Protein AF-A0A3M2SSU4-F1 (afdb_monomer_lite)

Sequence (180 aa):
CVATPDAESENSTEQGARAIWDAIQDVGRISQRVTAQIGHFHRIEAHRTERQSVPHYPLQAYMDDESIVRHIQPWQQILMFFTRTQVAHEWASPKYRFTTRQRKAWQALWRLAMAWQQADDSEQRPRSQSSQSEHDEHDEHDEHDITDRARRSAQRSEDLFRLSPIQAACLDFCIELLNQ

Secondary structure (DSSP, 8-state):
-PPPPPSS---HHHHHHHHHHHHHHHHHHHHHHHHHHS-HHHHHHHHTTSTT---SS-------HHHHHHHHHHHHHHHHHHHHHHS--SS--------HHHHHHHHHHHHHHHHHHHHHHHH-------------------TTHHHHHHHHHHHHHHHHT---HHHHHHHHHHHHHH--

Radius of gyration: 22.19 Å; chains: 1; bounding box: 42×62×65 Å

Structure (mmCIF, N/CA/C/O backbone):
data_AF-A0A3M2SSU4-F1
#
_entry.id   AF-A0A3M2SSU4-F1
#
loop_
_atom_site.group_PDB
_atom_site.id
_atom_site.type_symbol
_atom_site.label_atom_id
_atom_site.label_alt_id
_atom_site.label_comp_id
_atom_site.label_asym_id
_atom_site.label_entity_id
_atom_site.label_seq_id
_atom_site.pdbx_PDB_ins_code
_atom_site.Cartn_x
_atom_site.Cartn_y
_atom_site.Cartn_z
_atom_site.occupancy
_atom_site.B_iso_or_equiv
_atom_site.auth_seq_id
_atom_site.auth_comp_id
_atom_site.auth_asym_id
_atom_site.auth_atom_id
_atom_site.pdbx_PDB_model_num
ATOM 1 N N . CYS A 1 1 ? -8.069 5.748 -17.505 1.00 55.28 1 CYS A N 1
ATOM 2 C CA . CYS A 1 1 ? -8.426 4.890 -16.358 1.00 55.28 1 CYS A CA 1
ATOM 3 C C . CYS A 1 1 ? -7.372 3.801 -16.224 1.00 55.28 1 CYS A C 1
ATOM 5 O O . CYS A 1 1 ? -7.056 3.184 -17.232 1.00 55.28 1 CYS A O 1
ATOM 7 N N . VAL A 1 2 ? -6.788 3.609 -15.040 1.00 73.81 2 VAL A N 1
ATOM 8 C CA . VAL A 1 2 ? -5.873 2.483 -14.789 1.00 73.81 2 VAL A CA 1
ATOM 9 C C . VAL A 1 2 ? -6.728 1.247 -14.505 1.00 73.81 2 VAL A C 1
ATOM 11 O O . VAL A 1 2 ? -7.645 1.334 -13.692 1.00 73.81 2 VAL A O 1
ATOM 14 N N . ALA A 1 3 ? -6.484 0.142 -15.213 1.00 79.69 3 ALA A N 1
ATOM 15 C CA . ALA A 1 3 ? -7.305 -1.065 -15.112 1.00 79.69 3 ALA A CA 1
ATOM 16 C C . ALA A 1 3 ? -7.136 -1.763 -13.751 1.00 79.69 3 ALA A C 1
ATOM 18 O O . ALA A 1 3 ? -6.039 -1.773 -13.189 1.00 79.69 3 ALA A O 1
ATOM 19 N N . THR A 1 4 ? -8.194 -2.381 -13.236 1.00 87.75 4 THR A N 1
ATOM 20 C CA . THR A 1 4 ? -8.087 -3.338 -12.124 1.00 87.75 4 THR A CA 1
ATOM 21 C C . THR A 1 4 ? -7.196 -4.518 -12.552 1.00 87.75 4 THR A C 1
ATOM 23 O O . THR A 1 4 ? -7.201 -4.846 -13.741 1.00 87.75 4 THR A O 1
ATOM 26 N N . PRO A 1 5 ? -6.373 -5.100 -11.658 1.00 86.56 5 PRO A N 1
ATOM 27 C CA . PRO A 1 5 ? -5.620 -6.320 -11.952 1.00 86.56 5 PRO A CA 1
ATOM 28 C C . PRO A 1 5 ? -6.535 -7.453 -12.394 1.00 86.56 5 PRO A C 1
ATOM 30 O O . PRO A 1 5 ? -7.646 -7.587 -11.869 1.00 86.56 5 PRO A O 1
ATOM 33 N N . ASP A 1 6 ? -6.054 -8.257 -13.333 1.00 84.19 6 ASP A N 1
ATOM 34 C CA . ASP A 1 6 ? -6.780 -9.438 -13.783 1.00 84.19 6 ASP A CA 1
ATOM 35 C C . ASP A 1 6 ? -6.741 -10.523 -12.696 1.00 84.19 6 ASP A C 1
ATOM 37 O O . ASP A 1 6 ? -5.671 -10.900 -12.219 1.00 84.19 6 ASP A O 1
ATOM 41 N N . ALA A 1 7 ? -7.917 -10.987 -12.274 1.00 74.88 7 ALA A N 1
ATOM 42 C CA . ALA A 1 7 ? -8.058 -11.956 -11.191 1.00 74.88 7 ALA A CA 1
ATOM 43 C C . ALA A 1 7 ? -7.712 -13.389 -11.624 1.00 74.88 7 ALA A C 1
ATOM 45 O O . ALA A 1 7 ? -7.393 -14.209 -10.769 1.00 74.88 7 ALA A O 1
ATOM 46 N N . GLU A 1 8 ? -7.766 -13.685 -12.925 1.00 76.38 8 GLU A N 1
ATOM 47 C CA . GLU A 1 8 ? -7.542 -15.034 -13.469 1.00 76.38 8 GLU A CA 1
ATOM 48 C C . GLU A 1 8 ? -6.148 -15.191 -14.097 1.00 76.38 8 GLU A C 1
ATOM 50 O O . GLU A 1 8 ? -5.807 -16.245 -14.633 1.00 76.38 8 GLU A O 1
ATOM 55 N N . SER A 1 9 ? -5.312 -14.150 -14.041 1.00 80.50 9 SER A N 1
ATOM 56 C CA . SER A 1 9 ? -3.996 -14.177 -14.672 1.00 80.50 9 SER A CA 1
ATOM 57 C C . SER A 1 9 ? -2.984 -14.996 -13.869 1.00 80.50 9 SER A C 1
ATOM 59 O O . SER A 1 9 ? -2.635 -14.659 -12.739 1.00 80.50 9 SER A O 1
ATOM 61 N N . GLU A 1 10 ? -2.396 -16.009 -14.504 1.00 79.06 10 GLU A N 1
ATOM 62 C CA . GLU A 1 10 ? -1.254 -16.758 -13.958 1.00 79.06 10 GLU A CA 1
ATOM 63 C C . GLU A 1 10 ? 0.063 -15.958 -14.001 1.00 79.06 10 GLU A C 1
ATOM 65 O O . GLU A 1 10 ? 1.085 -16.394 -13.469 1.00 79.06 10 GLU A O 1
ATOM 70 N N . ASN A 1 11 ? 0.073 -14.759 -14.595 1.00 86.12 11 ASN A N 1
ATOM 71 C CA . ASN A 1 11 ? 1.262 -13.917 -14.621 1.00 86.12 11 ASN A CA 1
ATOM 72 C C . ASN A 1 11 ? 1.619 -13.457 -13.201 1.00 86.12 11 ASN A C 1
ATOM 74 O O . ASN A 1 11 ? 0.853 -12.749 -12.547 1.00 86.12 11 ASN A O 1
ATOM 78 N N . SER A 1 12 ? 2.832 -13.784 -12.756 1.00 86.69 12 SER A N 1
ATOM 79 C CA . SER A 1 12 ? 3.322 -13.423 -11.426 1.00 86.69 12 SER A CA 1
ATOM 80 C C . SER A 1 12 ? 3.281 -11.911 -11.159 1.00 86.69 12 SER A C 1
ATOM 82 O O . SER A 1 12 ? 3.075 -11.487 -10.024 1.00 86.69 12 SER A O 1
ATOM 84 N N . THR A 1 13 ? 3.409 -11.082 -12.197 1.00 89.00 13 THR A N 1
ATOM 85 C CA . THR A 1 13 ? 3.286 -9.622 -12.070 1.00 89.00 13 THR A CA 1
ATOM 86 C C . THR A 1 13 ? 1.844 -9.184 -11.810 1.00 89.00 13 THR A C 1
ATOM 88 O O . THR A 1 13 ? 1.624 -8.320 -10.964 1.00 89.00 13 THR A O 1
ATOM 91 N N . GLU A 1 14 ? 0.861 -9.766 -12.502 1.00 89.81 14 GLU A N 1
ATOM 92 C CA . GLU A 1 14 ? -0.559 -9.434 -12.294 1.00 89.81 14 GLU A CA 1
ATOM 93 C C . GLU A 1 14 ? -1.046 -9.947 -10.936 1.00 89.81 14 GLU A C 1
ATOM 95 O O . GLU A 1 14 ? -1.740 -9.225 -10.225 1.00 89.81 14 GLU A O 1
ATOM 100 N N . GLN A 1 15 ? -0.573 -11.113 -10.496 1.00 89.38 15 GLN A N 1
ATOM 101 C CA . GLN A 1 15 ? -0.813 -11.601 -9.136 1.00 89.38 15 GLN A CA 1
ATOM 102 C C . GLN A 1 15 ? -0.206 -10.674 -8.070 1.00 89.38 15 GLN A C 1
ATOM 104 O O . GLN A 1 15 ? -0.862 -10.339 -7.085 1.00 89.38 15 GLN A O 1
ATOM 109 N N . GLY A 1 16 ? 1.026 -10.192 -8.272 1.00 92.00 16 GLY A N 1
ATOM 110 C CA . GLY A 1 16 ? 1.627 -9.188 -7.387 1.00 92.00 16 GLY A CA 1
ATOM 111 C C . GLY A 1 16 ? 0.830 -7.876 -7.376 1.00 92.00 16 GLY A C 1
ATOM 112 O O . GLY A 1 16 ? 0.586 -7.294 -6.318 1.00 92.00 16 GLY A O 1
ATOM 113 N N . ALA A 1 17 ? 0.353 -7.430 -8.541 1.00 93.25 17 ALA A N 1
ATOM 114 C CA . ALA A 1 17 ? -0.521 -6.265 -8.654 1.00 93.25 17 ALA A CA 1
ATOM 115 C C . ALA A 1 17 ? -1.848 -6.471 -7.905 1.00 93.25 17 ALA A C 1
ATOM 117 O O . ALA A 1 17 ? -2.307 -5.564 -7.206 1.00 93.25 17 ALA A O 1
ATOM 118 N N . ARG A 1 18 ? -2.430 -7.671 -7.995 1.00 92.56 18 ARG A N 1
ATOM 119 C CA . ARG A 1 18 ? -3.638 -8.065 -7.269 1.00 92.56 18 ARG A CA 1
ATOM 120 C C . ARG A 1 18 ? -3.430 -8.032 -5.757 1.00 92.56 18 ARG A C 1
ATOM 122 O O . ARG A 1 18 ? -4.227 -7.415 -5.058 1.00 92.56 18 ARG A O 1
ATOM 129 N N . ALA A 1 19 ? -2.325 -8.588 -5.266 1.00 93.88 19 ALA A N 1
ATOM 130 C CA . ALA A 1 19 ? -1.996 -8.563 -3.843 1.00 93.88 19 ALA A CA 1
ATOM 131 C C . ALA A 1 19 ? -1.888 -7.124 -3.303 1.00 93.88 19 ALA A C 1
ATOM 133 O O . ALA A 1 19 ? -2.401 -6.821 -2.228 1.00 93.88 19 ALA A O 1
ATOM 134 N N . ILE A 1 20 ? -1.281 -6.204 -4.064 1.00 95.25 20 ILE A N 1
ATOM 135 C CA . ILE A 1 20 ? -1.215 -4.778 -3.695 1.00 95.25 20 ILE A CA 1
ATOM 136 C C . ILE A 1 20 ? -2.606 -4.131 -3.718 1.00 95.25 20 ILE A C 1
ATOM 138 O O . ILE A 1 20 ? -2.935 -3.343 -2.829 1.00 95.25 20 ILE A O 1
ATOM 142 N N . TRP A 1 21 ? -3.422 -4.451 -4.726 1.00 95.06 21 TRP A N 1
ATOM 143 C CA . TRP A 1 21 ? -4.784 -3.935 -4.874 1.00 95.06 21 TRP A CA 1
ATOM 144 C C . TRP A 1 21 ? -5.690 -4.311 -3.696 1.00 95.06 21 TRP A C 1
ATOM 146 O O . TRP A 1 21 ? -6.422 -3.455 -3.187 1.00 95.06 21 TRP A O 1
ATOM 156 N N . ASP A 1 22 ? -5.624 -5.567 -3.261 1.00 93.50 22 ASP A N 1
ATOM 157 C CA . ASP A 1 22 ? -6.400 -6.068 -2.127 1.00 93.50 22 ASP A CA 1
ATOM 158 C C . ASP A 1 22 ? -5.822 -5.535 -0.802 1.00 93.50 22 ASP A C 1
ATOM 160 O O . ASP A 1 22 ? -6.567 -5.056 0.053 1.00 93.50 22 ASP A O 1
ATOM 164 N N . ALA A 1 23 ? -4.490 -5.466 -0.667 1.00 94.88 23 ALA A N 1
ATOM 165 C CA . ALA A 1 23 ? -3.844 -4.926 0.528 1.00 94.88 23 ALA A CA 1
ATOM 166 C C . ALA A 1 23 ? -4.250 -3.473 0.824 1.00 94.88 23 ALA A C 1
ATOM 168 O O . ALA A 1 23 ? -4.547 -3.147 1.973 1.00 94.88 23 ALA A O 1
ATOM 169 N N . ILE A 1 24 ? -4.302 -2.587 -0.180 1.00 95.00 24 ILE A N 1
ATOM 170 C CA . ILE A 1 24 ? -4.736 -1.198 0.050 1.00 95.00 24 ILE A CA 1
ATOM 171 C C . ILE A 1 24 ? -6.235 -1.105 0.375 1.00 95.00 24 ILE A C 1
ATOM 173 O O . ILE A 1 24 ? -6.647 -0.232 1.144 1.00 95.00 24 ILE A O 1
ATOM 177 N N . GLN A 1 25 ? -7.053 -2.017 -0.163 1.00 92.81 25 GLN A N 1
ATOM 178 C CA . GLN A 1 25 ? -8.467 -2.121 0.194 1.00 92.81 25 GLN A CA 1
ATOM 179 C C . GLN A 1 25 ? -8.636 -2.499 1.666 1.00 92.81 25 GLN A C 1
ATOM 181 O O . GLN A 1 25 ? -9.405 -1.851 2.384 1.00 92.81 25 GLN A O 1
ATOM 186 N N . ASP A 1 26 ? -7.874 -3.485 2.129 1.00 91.62 26 ASP A N 1
ATOM 187 C CA . ASP A 1 26 ? -7.870 -3.904 3.525 1.00 91.62 26 ASP A CA 1
ATOM 188 C C . ASP A 1 26 ? -7.353 -2.810 4.452 1.00 91.62 26 ASP A C 1
ATOM 190 O O . ASP A 1 26 ? -7.979 -2.549 5.476 1.00 91.62 26 ASP A O 1
ATOM 194 N N . VAL A 1 27 ? -6.272 -2.113 4.086 1.00 92.62 27 VAL A N 1
ATOM 195 C CA . VAL A 1 27 ? -5.771 -0.956 4.851 1.00 92.62 27 VAL A CA 1
ATOM 196 C C . VAL A 1 27 ? -6.878 0.084 5.029 1.00 92.62 27 VAL A C 1
ATOM 198 O O . VAL A 1 27 ? -7.084 0.580 6.138 1.00 92.62 27 VAL A O 1
ATOM 201 N N . GLY A 1 28 ? -7.643 0.369 3.972 1.00 89.50 28 GLY A N 1
ATOM 202 C CA . GLY A 1 28 ? -8.805 1.249 4.043 1.00 89.50 28 GLY A CA 1
ATOM 203 C C . GLY A 1 28 ? -9.849 0.774 5.052 1.00 89.50 28 GLY A C 1
ATOM 204 O O . GLY A 1 28 ? -10.231 1.527 5.949 1.00 89.50 28 GLY A O 1
ATOM 205 N N . ARG A 1 29 ? -10.265 -0.491 4.962 1.00 87.19 29 ARG A N 1
ATOM 206 C CA . ARG A 1 29 ? -11.261 -1.089 5.869 1.00 87.19 29 ARG A CA 1
ATOM 207 C C . ARG A 1 29 ? -10.781 -1.128 7.319 1.00 87.19 29 ARG A C 1
ATOM 209 O O . ARG A 1 29 ? -11.543 -0.786 8.224 1.00 87.19 29 ARG A O 1
ATOM 216 N N . ILE A 1 30 ? -9.525 -1.509 7.540 1.00 87.06 30 ILE A N 1
ATOM 217 C CA . ILE A 1 30 ? -8.898 -1.532 8.863 1.00 87.06 30 ILE A CA 1
ATOM 218 C C . ILE A 1 30 ? -8.880 -0.109 9.419 1.00 87.06 30 ILE A C 1
ATOM 220 O O . ILE A 1 30 ? -9.430 0.107 10.491 1.00 87.06 30 ILE A O 1
ATOM 224 N N . SER A 1 31 ? -8.389 0.887 8.675 1.00 85.31 31 SER A N 1
ATOM 22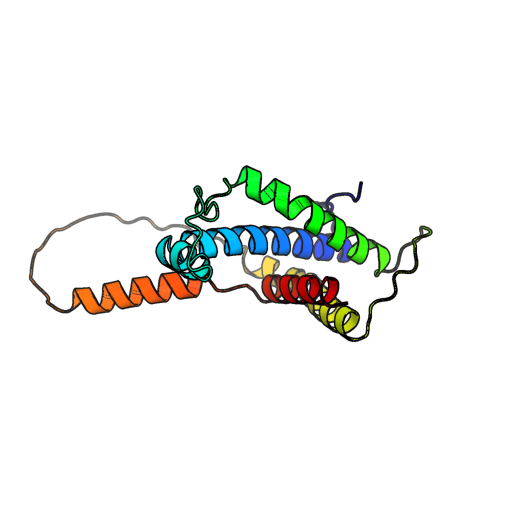5 C CA . SER A 1 31 ? -8.331 2.282 9.149 1.00 85.31 31 SER A CA 1
ATOM 226 C C . SER A 1 31 ? -9.689 2.828 9.614 1.00 85.31 31 SER A C 1
ATOM 228 O O . SER A 1 31 ? -9.775 3.524 10.629 1.00 85.31 31 SER A O 1
ATOM 230 N N . GLN A 1 32 ? -10.768 2.458 8.921 1.00 81.81 32 GLN A N 1
ATOM 231 C CA . GLN A 1 32 ? -12.129 2.869 9.258 1.00 81.81 32 GLN A CA 1
ATOM 232 C C . GLN A 1 32 ? -12.652 2.135 10.486 1.00 81.81 32 GLN A C 1
ATOM 234 O O . GLN A 1 32 ? -13.215 2.761 11.380 1.00 81.81 32 GLN A O 1
ATOM 239 N N . ARG A 1 33 ? -12.390 0.831 10.598 1.00 79.62 33 ARG A N 1
ATOM 240 C CA . ARG A 1 33 ? -12.723 0.051 11.796 1.00 79.62 33 ARG A CA 1
ATOM 241 C C . ARG A 1 33 ? -12.006 0.583 13.037 1.00 79.62 33 ARG A C 1
ATOM 243 O O . ARG A 1 33 ? -12.623 0.740 14.088 1.00 79.62 33 ARG A O 1
ATOM 250 N N . VAL A 1 34 ? -10.729 0.917 12.884 1.00 78.31 34 VAL A N 1
ATOM 251 C CA . VAL A 1 34 ? -9.879 1.533 13.907 1.00 78.31 34 VAL A CA 1
ATOM 252 C C . VAL A 1 34 ? -10.436 2.885 14.330 1.00 78.31 34 VAL A C 1
ATOM 254 O O . VAL A 1 34 ? -10.622 3.134 15.519 1.00 78.31 34 VAL A O 1
ATOM 257 N N . THR A 1 35 ? -10.792 3.726 13.362 1.00 74.94 35 THR A N 1
ATOM 258 C CA . THR A 1 35 ? -11.400 5.036 13.619 1.00 74.94 35 THR A CA 1
ATOM 259 C C . THR A 1 35 ? -12.769 4.907 14.283 1.00 74.94 35 THR A C 1
ATOM 261 O O . THR A 1 35 ? -13.077 5.673 15.191 1.00 74.94 35 THR A O 1
ATOM 264 N N . ALA A 1 36 ? -13.585 3.925 13.899 1.00 73.31 36 ALA A N 1
ATOM 265 C CA . ALA A 1 36 ? -14.873 3.664 14.532 1.00 73.31 36 ALA A CA 1
ATOM 266 C C . ALA A 1 36 ? -14.708 3.259 16.009 1.00 73.31 36 ALA A C 1
ATOM 268 O O . ALA A 1 36 ? -15.469 3.725 16.860 1.00 73.31 36 ALA A O 1
ATOM 269 N N . GLN A 1 37 ? -13.694 2.443 16.319 1.00 72.19 37 GLN A N 1
ATOM 270 C CA . GLN A 1 37 ? -13.432 1.908 17.660 1.00 72.19 37 GLN A CA 1
ATOM 271 C C . GLN A 1 37 ? -12.717 2.880 18.599 1.00 72.19 37 GLN A C 1
ATOM 273 O O . GLN A 1 37 ? -13.080 2.961 19.775 1.00 72.19 37 GLN A O 1
ATOM 278 N N . ILE A 1 38 ? -11.731 3.637 18.108 1.00 70.38 38 ILE A N 1
ATOM 279 C CA . ILE A 1 38 ? -11.071 4.694 18.882 1.00 70.38 38 ILE A CA 1
ATOM 280 C C . ILE A 1 38 ? -12.084 5.839 19.013 1.00 70.38 38 ILE A C 1
ATOM 282 O O . ILE A 1 38 ? -12.324 6.623 18.097 1.00 70.38 38 ILE A O 1
ATOM 286 N N . GLY A 1 39 ? -12.792 5.818 20.144 1.00 63.94 39 GLY A N 1
ATOM 287 C CA . GLY A 1 39 ? -14.146 6.343 20.272 1.00 63.94 39 GLY A CA 1
ATOM 288 C C . GLY A 1 39 ? -14.359 7.835 20.006 1.00 63.94 39 GLY A C 1
ATOM 289 O O . GLY A 1 39 ? -13.446 8.659 19.977 1.00 63.94 39 GLY A O 1
ATOM 290 N N . HIS A 1 40 ? -15.647 8.174 19.917 1.00 62.06 40 HIS A N 1
ATOM 291 C CA . HIS A 1 40 ? -16.221 9.520 19.804 1.00 62.06 40 HIS A CA 1
ATOM 292 C C . HIS A 1 40 ? -15.547 10.570 20.702 1.00 62.06 40 HIS A C 1
ATOM 294 O O . HIS A 1 40 ? -15.376 11.710 20.286 1.00 62.06 40 HIS A O 1
ATOM 300 N N . PHE A 1 41 ? -15.108 10.180 21.901 1.00 58.94 41 PHE A N 1
ATOM 301 C CA . PHE A 1 41 ? -14.439 11.070 22.849 1.00 58.94 41 PHE A CA 1
ATOM 302 C C . PHE A 1 41 ? -13.045 11.520 22.396 1.00 58.94 41 PHE A C 1
ATOM 304 O O . PHE A 1 41 ? -12.732 12.692 22.547 1.00 58.94 41 PHE A O 1
ATOM 311 N N . HIS A 1 42 ? -12.240 10.652 21.772 1.00 63.81 42 HIS A N 1
ATOM 312 C CA . HIS A 1 42 ? -10.952 11.062 21.194 1.00 63.81 42 HIS A CA 1
ATOM 313 C C . HIS A 1 42 ? -11.159 11.992 19.994 1.00 63.81 42 HIS A C 1
ATOM 315 O O . HIS A 1 42 ? -10.384 12.922 19.807 1.00 63.81 42 HIS A O 1
ATOM 321 N N . ARG A 1 43 ? -12.235 11.793 19.215 1.00 67.06 43 ARG A N 1
ATOM 322 C CA . ARG A 1 43 ? -12.617 12.704 18.119 1.00 67.06 43 ARG A CA 1
ATOM 323 C C . ARG A 1 43 ? -13.097 14.064 18.630 1.00 67.06 43 ARG A C 1
ATOM 325 O O . ARG A 1 43 ? -12.761 15.075 18.027 1.00 67.06 43 ARG A O 1
ATOM 332 N N . ILE A 1 44 ? -13.848 14.097 19.734 1.00 58.56 44 ILE A N 1
ATOM 333 C CA . ILE A 1 44 ? -14.229 15.346 20.411 1.00 58.56 44 ILE A CA 1
ATOM 334 C C . ILE A 1 44 ? -12.994 16.044 20.985 1.00 58.56 44 ILE A C 1
ATOM 336 O O . ILE A 1 44 ? -12.830 17.242 20.781 1.00 58.56 44 ILE A O 1
ATOM 340 N N . GLU A 1 45 ? -12.119 15.307 21.670 1.00 60.50 45 GLU A N 1
ATOM 341 C CA . GLU A 1 45 ? -10.947 15.865 22.346 1.00 60.50 45 GLU A CA 1
ATOM 342 C C . GLU A 1 45 ? -9.894 16.373 21.352 1.00 60.50 45 GLU A C 1
ATOM 344 O O . GLU A 1 45 ? -9.405 17.489 21.504 1.00 60.50 45 GLU A O 1
ATOM 349 N N . ALA A 1 46 ? -9.621 15.629 20.272 1.00 61.09 46 ALA A N 1
ATOM 350 C CA . ALA A 1 46 ? -8.754 16.081 19.181 1.00 61.09 46 ALA A CA 1
ATOM 351 C C . ALA A 1 46 ? -9.275 17.364 18.515 1.00 61.09 46 ALA A C 1
ATOM 353 O O . ALA A 1 46 ? -8.486 18.187 18.063 1.00 61.09 46 ALA A O 1
ATOM 354 N N . HIS A 1 47 ? -10.597 17.561 18.480 1.00 57.78 47 HIS A N 1
ATOM 355 C CA . HIS A 1 47 ? -11.195 18.775 17.933 1.00 57.78 47 HIS A CA 1
ATOM 356 C C . HIS A 1 47 ? -11.195 19.954 18.922 1.00 57.78 47 HIS A C 1
ATOM 358 O O . HIS A 1 47 ? -11.364 21.106 18.517 1.00 57.78 47 HIS A O 1
ATOM 364 N N . ARG A 1 48 ? -10.989 19.695 20.219 1.00 60.69 48 ARG A N 1
ATOM 365 C CA . ARG A 1 48 ? -11.091 20.687 21.300 1.00 60.69 48 ARG A CA 1
ATOM 366 C C . ARG A 1 48 ? -9.864 21.600 21.433 1.00 60.69 48 ARG A C 1
ATOM 368 O O . ARG A 1 48 ? -9.772 22.373 22.385 1.00 60.69 48 ARG A O 1
ATOM 375 N N . THR A 1 49 ? -8.935 21.571 20.480 1.00 56.69 49 THR A N 1
ATOM 376 C CA . THR A 1 49 ? -7.750 22.444 20.477 1.00 56.69 49 THR A CA 1
ATOM 377 C C . THR A 1 49 ? -8.055 23.912 20.140 1.00 56.69 49 THR A C 1
ATOM 379 O O . THR A 1 49 ? -7.187 24.763 20.328 1.00 56.69 49 THR A O 1
ATOM 382 N N . GLU A 1 50 ? -9.280 24.258 19.722 1.00 54.53 50 GLU A N 1
ATOM 383 C CA . GLU A 1 50 ? -9.719 25.648 19.520 1.00 54.53 50 GLU A CA 1
ATOM 384 C C . GLU A 1 50 ? -10.652 26.122 20.651 1.00 54.53 50 GLU A C 1
ATOM 386 O O . GLU A 1 50 ? -11.802 25.705 20.758 1.00 54.53 50 GLU A O 1
ATOM 391 N N . ARG A 1 51 ? -10.176 27.052 21.498 1.00 56.44 51 ARG A N 1
ATOM 392 C CA . ARG A 1 51 ? -10.876 27.545 22.712 1.00 56.44 51 ARG A CA 1
ATOM 393 C C . ARG A 1 51 ? -12.240 28.221 22.469 1.00 56.44 51 ARG A C 1
ATOM 395 O O . ARG A 1 51 ? -12.894 28.568 23.449 1.00 56.44 51 ARG A O 1
ATOM 402 N N . GLN A 1 52 ? -12.654 28.461 21.222 1.00 54.94 52 GLN A N 1
ATOM 403 C CA . GLN A 1 52 ? -13.851 29.257 20.900 1.00 54.94 52 GLN A CA 1
ATOM 404 C C . GLN A 1 52 ? -14.741 28.684 19.784 1.00 54.94 52 GLN A C 1
ATOM 406 O O . GLN A 1 52 ? -15.717 29.330 19.413 1.00 54.94 52 GLN A O 1
ATOM 411 N N . SER A 1 53 ? -14.465 27.482 19.276 1.00 51.88 53 SER A N 1
ATOM 412 C CA . SER A 1 53 ? -15.309 26.845 18.260 1.00 51.88 53 SER A CA 1
ATOM 413 C C . SER A 1 53 ? -15.810 25.501 18.778 1.00 51.88 53 SER A C 1
ATOM 415 O O . SER A 1 53 ? -15.016 24.667 19.205 1.00 51.88 53 SER A O 1
ATOM 417 N N . VAL A 1 54 ? -17.130 25.294 18.763 1.00 57.56 54 VAL A N 1
ATOM 418 C CA . VAL A 1 54 ? -17.738 23.963 18.898 1.00 57.56 54 VAL A CA 1
ATOM 419 C C . VAL A 1 54 ? -18.251 23.584 17.506 1.00 57.56 54 VAL A C 1
ATOM 421 O O . VAL A 1 54 ? -19.320 24.048 17.104 1.00 57.56 54 VAL A O 1
ATOM 424 N N . PRO A 1 55 ? -17.483 22.812 16.728 1.00 54.62 55 PRO A N 1
ATOM 425 C CA . PRO A 1 55 ? -17.889 22.356 15.405 1.00 54.62 55 PRO A CA 1
ATOM 426 C C . PRO A 1 55 ? -19.203 21.580 15.485 1.00 54.62 55 PRO A C 1
ATOM 428 O O . PRO A 1 55 ? -19.362 20.686 16.315 1.00 54.62 55 PRO A O 1
ATOM 431 N N . HIS A 1 56 ? -20.150 21.918 14.609 1.00 55.72 56 HIS A N 1
ATOM 432 C CA . HIS A 1 56 ? -21.514 21.376 14.631 1.00 55.72 56 HIS A CA 1
ATOM 433 C C . HIS A 1 56 ? -21.592 19.886 14.244 1.00 55.72 56 HIS A C 1
ATOM 435 O O . HIS A 1 56 ? -22.619 19.249 14.456 1.00 55.72 56 HIS A O 1
ATOM 441 N N . TYR A 1 57 ? -20.503 19.322 13.711 1.00 54.38 57 TYR A N 1
ATOM 442 C CA . TYR A 1 57 ? -20.402 17.914 13.352 1.00 54.38 57 TYR A CA 1
ATOM 443 C C . TYR A 1 57 ? -19.057 17.351 13.827 1.00 54.38 57 TYR A C 1
ATOM 445 O O . TYR A 1 57 ? -18.014 17.856 13.405 1.00 54.38 57 TYR A O 1
ATOM 453 N N . PRO A 1 58 ? -19.038 16.315 14.686 1.00 56.41 58 PRO A N 1
ATOM 454 C CA . PRO A 1 58 ? -17.809 15.576 14.947 1.00 56.41 58 PRO A CA 1
ATOM 455 C C . PRO A 1 58 ? -17.297 14.964 13.636 1.00 56.41 58 PRO A C 1
ATOM 457 O O . PRO A 1 58 ? -18.097 14.681 12.741 1.00 56.41 58 PRO A O 1
ATOM 460 N N . LEU A 1 59 ? -15.982 14.721 13.533 1.00 56.47 59 LEU A N 1
ATOM 461 C CA . LEU A 1 59 ? -15.403 13.953 12.423 1.00 56.47 59 LEU A CA 1
ATOM 462 C C . LEU A 1 59 ? -16.253 12.692 12.207 1.00 56.47 59 LEU A C 1
ATOM 464 O O . LEU A 1 59 ? -16.390 11.875 13.127 1.00 56.47 59 LEU A O 1
ATOM 468 N N . GLN A 1 60 ? -16.888 12.593 11.032 1.00 56.97 60 GLN A N 1
ATOM 469 C CA . GLN A 1 60 ? -17.813 11.510 10.712 1.00 56.97 60 GLN A CA 1
ATOM 470 C C . GLN A 1 60 ? -17.058 10.190 10.828 1.00 56.97 60 GLN A C 1
ATOM 472 O O . GLN A 1 60 ? -16.140 9.901 10.072 1.00 56.97 60 GLN A O 1
ATOM 477 N N . ALA A 1 61 ? -17.437 9.407 11.831 1.00 53.22 61 ALA A N 1
ATOM 478 C CA . ALA A 1 61 ? -16.745 8.181 12.205 1.00 53.22 61 ALA A CA 1
ATOM 479 C C . ALA A 1 61 ? -17.083 6.989 11.306 1.00 53.22 61 ALA A C 1
ATOM 481 O O . ALA A 1 61 ? -16.583 5.892 11.532 1.00 53.22 61 ALA A O 1
ATOM 482 N N . TYR A 1 62 ? -17.992 7.188 10.355 1.00 56.66 62 TYR A N 1
ATOM 483 C CA . TYR A 1 62 ? -18.689 6.114 9.678 1.00 56.66 62 TYR A CA 1
ATOM 484 C C . TYR A 1 62 ? -18.779 6.452 8.206 1.00 56.66 62 TYR A C 1
ATOM 486 O O . TYR A 1 62 ? -19.687 7.149 7.757 1.00 56.66 62 TYR A O 1
ATOM 494 N N . MET A 1 63 ? -17.809 5.954 7.461 1.00 63.88 63 MET A N 1
ATOM 495 C CA . MET A 1 63 ? -18.059 5.647 6.071 1.00 63.88 63 MET A CA 1
ATOM 496 C C . MET A 1 63 ? -18.662 4.247 6.037 1.00 63.88 63 MET A C 1
ATOM 498 O O . MET A 1 63 ? -18.110 3.328 6.642 1.00 63.88 63 MET A O 1
ATOM 502 N N . ASP A 1 64 ? -19.809 4.092 5.383 1.00 76.12 64 ASP A N 1
ATOM 503 C CA . ASP A 1 64 ? -20.327 2.765 5.061 1.00 76.12 64 ASP A CA 1
ATOM 504 C C . ASP A 1 64 ? -19.338 2.027 4.143 1.00 76.12 64 ASP A C 1
ATOM 506 O O . ASP A 1 64 ? -18.515 2.655 3.468 1.00 76.12 64 ASP A O 1
ATOM 510 N N . ASP A 1 65 ? -19.413 0.697 4.111 1.00 73.88 65 ASP A N 1
ATOM 511 C CA . ASP A 1 65 ? -18.466 -0.133 3.360 1.00 73.88 65 ASP A CA 1
ATOM 512 C C . ASP A 1 65 ? -18.354 0.275 1.879 1.00 73.88 65 ASP A C 1
ATOM 514 O O . ASP A 1 65 ? -17.265 0.206 1.301 1.00 73.88 65 ASP A O 1
ATOM 518 N N . GLU A 1 66 ? -19.439 0.755 1.262 1.00 79.00 66 GLU A N 1
ATOM 519 C CA . GLU A 1 66 ? -19.436 1.217 -0.127 1.00 79.00 66 GLU A CA 1
ATOM 520 C C . GLU A 1 66 ? -18.673 2.542 -0.270 1.00 79.00 66 GLU A C 1
ATOM 522 O O . GLU A 1 66 ? -17.829 2.700 -1.161 1.00 79.00 66 GLU A O 1
ATOM 527 N N . SER A 1 67 ? -18.901 3.481 0.648 1.00 81.56 67 SER A N 1
ATOM 528 C CA . SER A 1 67 ? -18.155 4.737 0.719 1.00 81.56 67 SER A CA 1
ATOM 529 C C . SER A 1 67 ? -16.656 4.514 0.936 1.00 81.56 67 SER A C 1
ATOM 531 O O . SER A 1 67 ? -15.853 5.233 0.331 1.00 81.56 67 SER A O 1
ATOM 533 N N . ILE A 1 68 ? -16.255 3.509 1.727 1.00 82.38 68 ILE A N 1
ATOM 534 C CA . ILE A 1 68 ? -14.837 3.141 1.919 1.00 82.38 68 ILE A CA 1
ATOM 535 C C . ILE A 1 68 ? -14.206 2.763 0.582 1.00 82.38 68 ILE A C 1
ATOM 537 O O . ILE A 1 68 ? -13.161 3.306 0.220 1.00 82.38 68 ILE A O 1
ATOM 541 N N . VAL A 1 69 ? -14.856 1.888 -0.188 1.00 82.25 69 VAL A N 1
ATOM 542 C CA . VAL A 1 69 ? -14.341 1.453 -1.494 1.00 82.25 69 VAL A CA 1
ATOM 543 C C . VAL A 1 69 ? -14.142 2.644 -2.433 1.00 82.25 69 VAL A C 1
ATOM 545 O O . VAL A 1 69 ? -13.086 2.761 -3.056 1.00 82.25 69 VAL A O 1
ATOM 548 N N . ARG A 1 70 ? -15.099 3.580 -2.472 1.00 86.12 70 ARG A N 1
ATOM 549 C CA . ARG A 1 70 ? -14.998 4.791 -3.307 1.00 86.12 70 ARG A CA 1
ATOM 550 C C . ARG A 1 70 ? -13.798 5.669 -2.941 1.00 86.12 70 ARG A C 1
ATOM 552 O O . ARG A 1 70 ? -13.174 6.238 -3.830 1.00 86.12 70 ARG A O 1
ATOM 559 N N . HIS A 1 71 ? -13.445 5.766 -1.660 1.00 86.25 71 HIS A N 1
ATOM 560 C CA . HIS A 1 71 ? -12.305 6.581 -1.216 1.00 86.25 71 HIS A CA 1
ATOM 561 C C . HIS A 1 71 ? -10.955 5.883 -1.382 1.00 86.25 71 HIS A C 1
ATOM 563 O O . HIS A 1 71 ? -9.927 6.552 -1.491 1.00 86.25 71 HIS A O 1
ATOM 569 N N . ILE A 1 72 ? -10.941 4.551 -1.431 1.00 90.81 72 ILE A N 1
ATOM 570 C CA . ILE A 1 72 ? -9.727 3.777 -1.706 1.00 90.81 72 ILE A CA 1
ATOM 571 C C . ILE A 1 72 ? -9.437 3.682 -3.207 1.00 90.81 72 ILE A C 1
ATOM 573 O O . ILE A 1 72 ? -8.276 3.562 -3.601 1.00 90.81 72 ILE A O 1
ATOM 577 N N . GLN A 1 73 ? -10.452 3.820 -4.060 1.00 91.69 73 GLN A N 1
ATOM 578 C CA . GLN A 1 73 ? -10.305 3.716 -5.511 1.00 91.69 73 GLN A CA 1
ATOM 579 C C . GLN A 1 73 ? -9.196 4.613 -6.112 1.00 91.69 73 GLN A C 1
ATOM 581 O O . GLN A 1 73 ? -8.422 4.108 -6.930 1.00 91.69 73 GLN A O 1
ATOM 586 N N . PRO A 1 74 ? -9.027 5.896 -5.729 1.00 93.50 74 PRO A N 1
ATOM 587 C CA . PRO A 1 74 ? -7.911 6.706 -6.224 1.00 93.50 74 PRO A CA 1
ATOM 588 C C . PRO A 1 74 ? -6.542 6.128 -5.844 1.00 93.50 74 PRO A C 1
ATOM 590 O O . PRO A 1 74 ? -5.632 6.094 -6.671 1.00 93.50 74 PRO A O 1
ATOM 593 N N . TRP A 1 75 ? -6.401 5.616 -4.619 1.00 94.81 75 TRP A N 1
ATOM 594 C CA . TRP A 1 75 ? -5.163 4.985 -4.157 1.00 94.81 75 TRP A CA 1
ATOM 595 C C . TRP A 1 75 ? -4.861 3.699 -4.914 1.00 94.81 75 TRP A C 1
ATOM 597 O O . TRP A 1 75 ? -3.734 3.507 -5.365 1.00 94.81 75 TRP A O 1
ATOM 607 N N . GLN A 1 76 ? -5.872 2.865 -5.145 1.00 95.31 76 GLN A N 1
ATOM 608 C CA . GLN A 1 76 ? -5.748 1.694 -6.008 1.00 95.31 76 GLN A CA 1
ATOM 609 C C . GLN A 1 76 ? -5.238 2.075 -7.404 1.00 95.31 76 GLN A C 1
ATOM 611 O O . GLN A 1 76 ? -4.284 1.480 -7.902 1.00 95.31 76 GLN A O 1
ATOM 616 N N . GLN A 1 77 ? -5.800 3.116 -8.021 1.00 94.38 77 GLN A N 1
ATOM 617 C CA . GLN A 1 77 ? -5.358 3.584 -9.338 1.00 94.38 77 GLN A CA 1
ATOM 618 C C . GLN A 1 77 ? -3.907 4.087 -9.336 1.00 94.38 77 GLN A C 1
ATOM 620 O O . GLN A 1 77 ? -3.153 3.759 -10.255 1.00 94.38 77 GLN A O 1
ATOM 625 N N . ILE A 1 78 ? -3.505 4.845 -8.312 1.00 94.38 78 ILE A N 1
ATOM 626 C CA . ILE A 1 78 ? -2.131 5.343 -8.151 1.00 94.38 78 ILE A CA 1
ATOM 627 C C . ILE A 1 78 ? -1.147 4.176 -7.998 1.00 94.38 78 ILE A C 1
ATOM 629 O O . ILE A 1 78 ? -0.129 4.123 -8.691 1.00 94.38 78 ILE A O 1
ATOM 633 N N . LEU A 1 79 ? -1.456 3.206 -7.138 1.00 94.81 79 LEU A N 1
ATOM 634 C CA . LEU A 1 79 ? -0.597 2.041 -6.923 1.00 94.81 79 LEU A CA 1
ATOM 635 C C . LEU A 1 79 ? -0.497 1.171 -8.179 1.00 94.81 79 LEU A C 1
ATOM 637 O O . LEU A 1 79 ? 0.588 0.692 -8.513 1.00 94.81 79 LEU A O 1
ATOM 641 N N . MET A 1 80 ? -1.589 1.019 -8.930 1.00 94.38 80 MET A N 1
ATOM 642 C CA . MET A 1 80 ? -1.569 0.292 -10.200 1.00 94.38 80 MET A CA 1
ATOM 643 C C . MET A 1 80 ? -0.776 1.017 -11.283 1.00 94.38 80 MET A C 1
ATOM 645 O O . MET A 1 80 ? -0.102 0.366 -12.083 1.00 94.38 80 MET A O 1
ATOM 649 N N . PHE A 1 81 ? -0.807 2.351 -11.301 1.00 92.38 81 PHE A N 1
ATOM 650 C CA . PHE A 1 81 ? 0.049 3.131 -12.189 1.00 92.38 81 PHE A CA 1
ATOM 651 C C . PHE A 1 81 ? 1.527 2.818 -11.928 1.00 92.38 81 PHE A C 1
ATOM 653 O O . PHE A 1 81 ? 2.258 2.492 -12.865 1.00 92.38 81 PHE A O 1
ATOM 660 N N . PHE A 1 82 ? 1.971 2.843 -10.668 1.00 92.00 82 PHE A N 1
ATOM 661 C CA . PHE A 1 82 ? 3.358 2.506 -10.339 1.00 92.00 82 PHE A CA 1
ATOM 662 C C . PHE A 1 82 ? 3.681 1.046 -10.632 1.00 92.00 82 PHE A C 1
ATOM 664 O O . PHE A 1 82 ? 4.690 0.768 -11.268 1.00 92.00 82 PHE A O 1
ATOM 671 N N . THR A 1 83 ? 2.796 0.123 -10.272 1.00 91.81 83 THR A N 1
ATOM 672 C CA . THR A 1 83 ? 3.001 -1.305 -10.535 1.00 91.81 83 THR A CA 1
ATOM 673 C C . THR A 1 83 ? 3.259 -1.574 -12.016 1.00 91.81 83 THR A C 1
ATOM 675 O O . THR A 1 83 ? 4.260 -2.192 -12.372 1.00 91.81 83 THR A O 1
ATOM 678 N N . ARG A 1 84 ? 2.426 -1.021 -12.903 1.00 88.94 84 ARG A N 1
ATOM 679 C CA . ARG A 1 84 ? 2.550 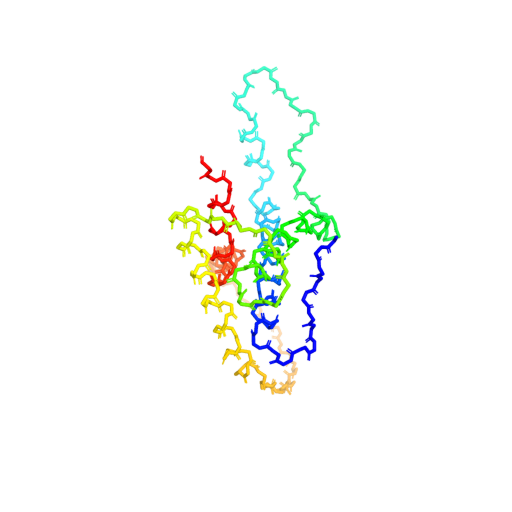-1.257 -14.348 1.00 88.94 84 ARG A CA 1
ATOM 680 C C . ARG A 1 84 ? 3.694 -0.503 -15.015 1.00 88.94 84 ARG A C 1
ATOM 682 O O . ARG A 1 84 ? 4.168 -0.940 -16.056 1.00 88.94 84 ARG A O 1
ATOM 689 N N . THR A 1 85 ? 4.129 0.621 -14.450 1.00 89.12 85 THR A N 1
ATOM 690 C CA . THR A 1 85 ? 5.190 1.452 -15.050 1.00 89.12 85 THR A CA 1
ATOM 691 C C . THR A 1 85 ? 6.582 1.160 -14.499 1.00 89.12 85 THR A C 1
ATOM 693 O O . THR A 1 85 ? 7.574 1.512 -15.133 1.00 89.12 85 THR A O 1
ATOM 696 N N . GLN A 1 86 ? 6.680 0.539 -13.323 1.00 86.94 86 GLN A N 1
ATOM 697 C CA . GLN A 1 86 ? 7.959 0.218 -12.682 1.00 86.94 86 GLN A CA 1
ATOM 698 C C . GLN A 1 86 ? 8.434 -1.207 -12.994 1.00 86.94 86 GLN A C 1
ATOM 700 O O . GLN A 1 86 ? 9.617 -1.502 -12.824 1.00 86.94 86 GLN A O 1
ATOM 705 N N . VAL A 1 87 ? 7.540 -2.075 -13.473 1.00 82.44 87 VAL A N 1
ATOM 706 C CA . VAL A 1 87 ? 7.881 -3.390 -14.034 1.00 82.44 87 VAL A CA 1
ATOM 707 C C . VAL A 1 87 ? 8.191 -3.245 -15.527 1.00 82.44 87 VAL A C 1
ATOM 709 O O . VAL A 1 87 ? 7.737 -2.299 -16.170 1.00 82.44 87 VAL A O 1
ATOM 712 N N . ALA A 1 88 ? 8.996 -4.153 -16.084 1.00 80.69 88 ALA A N 1
ATOM 713 C CA . ALA A 1 88 ? 9.271 -4.184 -17.517 1.00 80.69 88 ALA A CA 1
ATOM 714 C C . ALA A 1 88 ? 7.961 -4.313 -18.314 1.00 80.69 88 ALA A C 1
ATOM 716 O O . ALA A 1 88 ? 7.144 -5.187 -18.039 1.00 80.69 88 ALA A O 1
ATOM 717 N N . HIS A 1 89 ? 7.769 -3.429 -19.288 1.00 82.06 89 HIS A N 1
ATOM 718 C CA . HIS A 1 89 ? 6.578 -3.374 -20.127 1.00 82.06 89 HIS A CA 1
ATOM 719 C C . HIS A 1 89 ? 6.950 -2.887 -21.534 1.00 82.06 89 HIS A C 1
ATOM 721 O O . HIS A 1 89 ? 7.968 -2.222 -21.721 1.00 82.06 89 HIS A O 1
ATOM 727 N N . GLU A 1 90 ? 6.131 -3.237 -22.525 1.00 83.88 90 GLU A N 1
ATOM 728 C CA . GLU A 1 90 ? 6.437 -3.010 -23.949 1.00 83.88 90 GLU A CA 1
ATOM 729 C C . GLU A 1 90 ? 5.951 -1.652 -24.484 1.00 83.88 90 GLU A C 1
ATOM 731 O O . GLU A 1 90 ? 6.371 -1.208 -25.551 1.00 83.88 90 GLU A O 1
ATOM 736 N N . TRP A 1 91 ? 5.061 -0.975 -23.758 1.00 82.88 91 TRP A N 1
ATOM 737 C CA . TRP A 1 91 ? 4.450 0.285 -24.183 1.00 82.88 91 TRP A CA 1
ATOM 738 C C . TRP A 1 91 ? 5.233 1.512 -23.687 1.00 82.88 91 TRP A C 1
ATOM 740 O O . TRP A 1 91 ? 5.994 1.454 -22.728 1.00 82.88 91 TRP A O 1
ATOM 750 N N . ALA A 1 92 ? 5.056 2.663 -24.336 1.00 83.19 92 ALA A N 1
ATOM 751 C CA . ALA A 1 92 ? 5.730 3.892 -23.921 1.00 83.19 92 ALA A CA 1
ATOM 752 C C . ALA A 1 92 ? 5.044 4.512 -22.689 1.00 83.19 92 ALA A C 1
ATOM 754 O O . ALA A 1 92 ? 3.968 5.100 -22.814 1.00 83.19 92 ALA A O 1
ATOM 755 N N . SER A 1 93 ? 5.676 4.430 -21.514 1.00 81.62 93 SER A N 1
ATOM 756 C CA . SER A 1 93 ? 5.194 5.082 -20.291 1.00 81.62 93 SER A CA 1
ATOM 757 C C . SER A 1 93 ? 6.002 6.330 -19.910 1.00 81.62 93 SER A C 1
ATOM 759 O O . SER A 1 93 ? 7.195 6.441 -20.220 1.00 81.62 93 SER A O 1
ATOM 761 N N . PRO A 1 94 ? 5.405 7.274 -19.157 1.00 79.00 94 PRO A N 1
ATOM 762 C CA . PRO A 1 94 ? 6.167 8.316 -18.481 1.00 79.00 94 PRO A CA 1
ATOM 763 C C . PRO A 1 94 ? 7.225 7.707 -17.551 1.00 79.00 94 PRO A C 1
ATOM 765 O O . PRO A 1 94 ? 6.950 6.760 -16.811 1.00 79.00 94 PRO A O 1
ATOM 768 N N . LYS A 1 95 ? 8.436 8.277 -17.552 1.00 75.44 95 LYS A N 1
ATOM 769 C CA . LYS A 1 95 ? 9.520 7.865 -16.648 1.00 75.44 95 LYS A CA 1
ATOM 770 C C . LYS A 1 95 ? 9.338 8.531 -15.288 1.00 75.44 95 LYS A C 1
ATOM 772 O O . LYS A 1 95 ? 9.961 9.556 -15.014 1.00 75.44 95 LYS A O 1
ATOM 777 N N . TYR A 1 96 ? 8.493 7.957 -14.437 1.00 82.00 96 TYR A N 1
ATOM 778 C CA . TYR A 1 96 ? 8.431 8.395 -13.047 1.00 82.00 96 TYR A CA 1
ATOM 779 C C . TYR A 1 96 ? 9.694 7.955 -12.302 1.00 82.00 96 TYR A C 1
ATOM 781 O O . TYR A 1 96 ? 10.063 6.778 -12.320 1.00 82.00 96 TYR A O 1
ATOM 789 N N . ARG A 1 97 ? 10.368 8.904 -11.647 1.00 86.94 97 ARG A N 1
ATOM 790 C CA . ARG A 1 97 ? 11.567 8.640 -10.849 1.00 86.94 97 ARG A CA 1
ATOM 791 C C . ARG A 1 97 ? 11.227 8.758 -9.372 1.00 86.94 97 ARG A C 1
ATOM 793 O O . ARG A 1 97 ? 11.064 9.862 -8.872 1.00 86.94 97 ARG A O 1
ATOM 800 N N . PHE A 1 98 ? 11.191 7.622 -8.683 1.00 91.94 98 PHE A N 1
ATOM 801 C CA . PHE A 1 98 ? 11.111 7.609 -7.226 1.00 91.94 98 PHE A CA 1
ATOM 802 C C . PHE A 1 98 ? 12.306 8.313 -6.585 1.00 91.94 98 PHE A C 1
ATOM 804 O O . PHE A 1 98 ? 13.449 8.120 -7.021 1.00 91.94 98 PHE A O 1
ATOM 811 N N . THR A 1 99 ? 12.045 9.026 -5.488 1.00 94.25 99 THR A N 1
ATOM 812 C CA . THR A 1 99 ? 13.089 9.390 -4.524 1.00 94.25 99 THR A CA 1
ATOM 813 C C . THR A 1 99 ? 13.709 8.127 -3.913 1.00 94.25 99 THR A C 1
ATOM 815 O O . THR A 1 99 ? 13.163 7.024 -4.016 1.00 94.25 99 THR A O 1
ATOM 818 N N . THR A 1 100 ? 14.856 8.255 -3.242 1.00 94.50 100 THR A N 1
ATOM 819 C CA . THR A 1 100 ? 15.507 7.109 -2.581 1.00 94.50 100 THR A CA 1
ATOM 820 C C . THR A 1 100 ? 14.586 6.434 -1.560 1.00 94.50 100 THR A C 1
ATOM 822 O O . THR A 1 100 ? 14.568 5.206 -1.473 1.00 94.50 100 THR A O 1
ATOM 825 N N . ARG A 1 101 ? 13.791 7.218 -0.818 1.00 95.81 101 ARG A N 1
ATOM 826 C CA . ARG A 1 101 ? 12.863 6.694 0.195 1.00 95.81 101 ARG A CA 1
ATOM 827 C C . ARG A 1 101 ? 11.677 5.975 -0.442 1.00 95.81 101 ARG A C 1
ATOM 829 O O . ARG A 1 101 ? 11.447 4.809 -0.132 1.00 95.81 101 ARG A O 1
ATOM 836 N N . GLN A 1 102 ? 11.035 6.604 -1.427 1.00 95.12 102 GLN A N 1
ATOM 837 C CA . GLN A 1 102 ? 9.951 5.992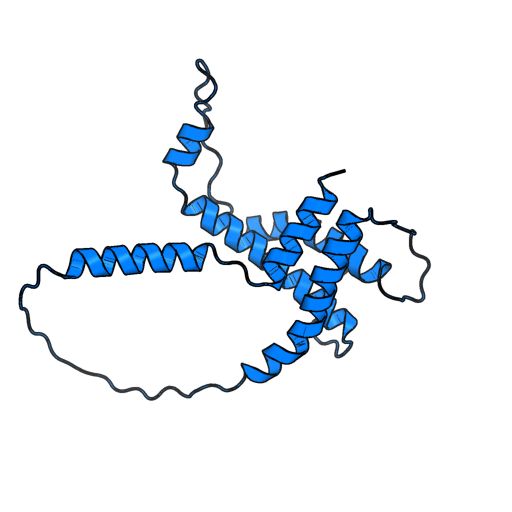 -2.201 1.00 95.12 102 GLN A CA 1
ATOM 838 C C . GLN A 1 102 ? 10.398 4.695 -2.876 1.00 95.12 102 GLN A C 1
ATOM 840 O O . GLN A 1 102 ? 9.683 3.700 -2.833 1.00 95.12 102 GLN A O 1
ATOM 845 N N . ARG A 1 103 ? 11.608 4.667 -3.452 1.00 94.94 103 ARG A N 1
ATOM 846 C CA . ARG A 1 103 ? 12.157 3.465 -4.091 1.00 94.94 103 ARG A CA 1
ATOM 847 C C . ARG A 1 103 ? 12.343 2.331 -3.090 1.00 94.94 103 ARG A C 1
ATOM 849 O O . ARG A 1 103 ? 12.019 1.192 -3.409 1.00 94.94 103 ARG A O 1
ATOM 856 N N . LYS A 1 104 ? 12.857 2.635 -1.896 1.00 96.38 104 LYS A N 1
ATOM 857 C CA . LYS A 1 104 ? 13.038 1.645 -0.829 1.00 96.38 104 LYS A CA 1
ATOM 858 C C . LYS A 1 104 ? 11.693 1.074 -0.370 1.00 96.38 104 LYS A C 1
ATOM 860 O O . LYS A 1 104 ? 11.566 -0.144 -0.269 1.00 96.38 104 LYS A O 1
ATOM 865 N N . ALA A 1 105 ? 10.700 1.933 -0.134 1.00 97.00 105 ALA A N 1
ATOM 866 C CA . ALA A 1 105 ? 9.357 1.509 0.257 1.00 97.00 105 ALA A CA 1
ATOM 867 C C . ALA A 1 105 ? 8.675 0.682 -0.850 1.00 97.00 105 ALA A C 1
ATOM 869 O O . ALA A 1 105 ? 8.169 -0.406 -0.582 1.00 97.00 105 ALA A O 1
ATOM 870 N N . TRP A 1 106 ? 8.779 1.121 -2.109 1.00 96.12 106 TRP A N 1
ATOM 871 C CA . TRP A 1 106 ? 8.292 0.381 -3.275 1.00 96.12 106 TRP A CA 1
ATOM 872 C C . TRP A 1 106 ? 8.907 -1.020 -3.380 1.00 96.12 106 TRP A C 1
ATOM 874 O O . TRP A 1 106 ? 8.191 -1.999 -3.556 1.00 96.12 106 TRP A O 1
ATOM 884 N N . GLN A 1 107 ? 10.229 -1.146 -3.234 1.00 95.56 107 GLN A N 1
ATOM 885 C CA . GLN A 1 107 ? 10.911 -2.443 -3.296 1.00 95.56 107 GLN A CA 1
ATOM 886 C C . GLN A 1 107 ? 10.473 -3.390 -2.173 1.00 95.56 107 GLN A C 1
ATOM 888 O O . GLN A 1 107 ? 10.338 -4.593 -2.404 1.00 95.56 107 GLN A O 1
ATOM 893 N N . ALA A 1 108 ? 10.249 -2.865 -0.965 1.00 96.69 108 ALA A N 1
ATOM 894 C CA . ALA A 1 108 ? 9.747 -3.655 0.153 1.00 96.69 108 ALA A CA 1
ATOM 895 C C . ALA A 1 108 ? 8.325 -4.170 -0.118 1.00 96.69 108 ALA A C 1
ATOM 897 O O . ALA A 1 108 ? 8.083 -5.369 0.041 1.00 96.69 108 ALA A O 1
ATOM 898 N N . LEU A 1 109 ? 7.435 -3.290 -0.588 1.00 97.00 109 LEU A N 1
ATOM 899 C CA . LEU A 1 109 ? 6.070 -3.635 -0.982 1.00 97.00 109 LEU A CA 1
ATOM 900 C C . LEU A 1 109 ? 6.056 -4.676 -2.106 1.00 97.00 109 LEU A C 1
ATOM 902 O O . LEU A 1 109 ? 5.441 -5.728 -1.956 1.00 97.00 109 LEU A O 1
ATOM 906 N N . TRP A 1 110 ? 6.783 -4.425 -3.197 1.00 95.19 110 TRP A N 1
ATOM 907 C CA . TRP A 1 110 ? 6.808 -5.309 -4.362 1.00 95.19 110 TRP A CA 1
ATOM 908 C C . TRP A 1 110 ? 7.333 -6.705 -4.017 1.00 95.19 110 TRP A C 1
ATOM 910 O O . TRP A 1 110 ? 6.758 -7.709 -4.425 1.00 95.19 110 TRP A O 1
ATOM 920 N N . ARG A 1 111 ? 8.387 -6.795 -3.197 1.00 94.88 111 ARG A N 1
ATOM 921 C CA . ARG A 1 111 ? 8.916 -8.086 -2.735 1.00 94.88 111 ARG A CA 1
ATOM 922 C C . ARG A 1 111 ? 7.879 -8.884 -1.945 1.00 94.88 111 ARG A C 1
ATOM 924 O O . ARG A 1 111 ? 7.790 -10.093 -2.131 1.00 94.88 111 ARG A O 1
ATOM 931 N N . LEU A 1 112 ? 7.127 -8.230 -1.059 1.00 95.44 112 LEU A N 1
ATOM 932 C CA . LEU A 1 112 ? 6.072 -8.891 -0.288 1.00 95.44 112 LEU A CA 1
ATOM 933 C C . LEU A 1 112 ? 4.913 -9.319 -1.190 1.00 95.44 112 LEU A C 1
ATOM 935 O O . LEU A 1 112 ? 4.454 -10.446 -1.063 1.00 95.44 112 LEU A O 1
ATOM 939 N N . ALA A 1 113 ? 4.504 -8.471 -2.133 1.00 93.62 113 ALA A N 1
ATOM 940 C CA . ALA A 1 113 ? 3.456 -8.785 -3.100 1.00 93.62 113 ALA A CA 1
ATOM 941 C C . ALA A 1 113 ? 3.788 -10.016 -3.957 1.00 93.62 113 ALA A C 1
ATOM 943 O O . ALA A 1 113 ? 2.941 -10.879 -4.153 1.00 93.62 113 ALA A O 1
ATOM 944 N N . MET A 1 114 ? 5.038 -10.146 -4.403 1.00 90.94 114 MET A N 1
ATOM 945 C CA . MET A 1 114 ? 5.487 -11.334 -5.137 1.00 90.94 114 MET A CA 1
ATOM 946 C C . MET A 1 114 ? 5.582 -12.578 -4.239 1.00 90.94 114 MET A C 1
ATOM 948 O O . MET A 1 114 ? 5.353 -13.688 -4.698 1.00 90.94 114 MET A O 1
ATOM 952 N N . ALA A 1 115 ? 5.909 -12.417 -2.953 1.00 88.44 115 ALA A N 1
ATOM 953 C CA . ALA A 1 115 ? 6.001 -13.534 -2.009 1.00 88.44 115 ALA A CA 1
ATOM 954 C C . ALA A 1 115 ? 4.632 -14.059 -1.540 1.00 88.44 115 ALA A C 1
ATOM 956 O O . ALA A 1 115 ? 4.544 -15.212 -1.127 1.00 88.44 115 ALA A O 1
ATOM 957 N N . TRP A 1 116 ? 3.570 -13.247 -1.624 1.00 76.31 116 TRP A N 1
ATOM 958 C CA . TRP A 1 116 ? 2.198 -13.654 -1.283 1.00 76.31 116 TRP A CA 1
ATOM 959 C C . TRP A 1 116 ? 1.720 -14.880 -2.075 1.00 76.31 116 TRP A C 1
ATOM 961 O O . TRP A 1 116 ? 0.978 -15.699 -1.542 1.00 76.31 116 TRP A O 1
ATOM 971 N N . GLN A 1 117 ? 2.255 -15.065 -3.283 1.00 65.75 117 GLN A N 1
ATOM 972 C CA . GLN A 1 117 ? 2.031 -16.231 -4.146 1.00 65.75 117 GLN A CA 1
ATOM 973 C C . GLN A 1 117 ? 2.370 -17.563 -3.468 1.00 65.75 117 GLN A C 1
ATOM 975 O O . GLN A 1 117 ? 1.762 -18.579 -3.766 1.00 65.75 117 GLN A O 1
ATOM 980 N N . GLN A 1 118 ? 3.350 -17.572 -2.560 1.00 56.41 118 GLN A N 1
ATOM 981 C CA . GLN A 1 118 ? 3.840 -18.803 -1.933 1.00 56.41 118 GLN A CA 1
ATOM 982 C C . GLN A 1 118 ? 3.058 -19.182 -0.671 1.00 56.41 118 GLN A C 1
ATOM 984 O O . GLN A 1 118 ? 3.157 -20.317 -0.215 1.00 56.41 118 GLN A O 1
ATOM 989 N N . ALA A 1 119 ? 2.321 -18.235 -0.083 1.00 58.78 119 ALA A N 1
ATOM 990 C CA . ALA A 1 119 ? 1.598 -18.444 1.168 1.00 58.78 119 ALA A CA 1
ATOM 991 C C . ALA A 1 119 ? 0.160 -18.933 0.929 1.00 58.78 119 ALA A C 1
ATOM 993 O O . ALA A 1 119 ? -0.295 -19.831 1.636 1.00 58.78 119 ALA A O 1
ATOM 994 N N . ASP A 1 120 ? -0.528 -18.408 -0.090 1.00 49.66 120 ASP A N 1
ATOM 995 C CA . ASP A 1 120 ? -1.947 -18.715 -0.341 1.00 49.66 120 ASP A CA 1
ATOM 996 C C . ASP A 1 120 ? -2.175 -20.172 -0.812 1.00 49.66 120 ASP A C 1
ATOM 998 O O . ASP A 1 120 ? -3.201 -20.783 -0.515 1.00 49.66 120 ASP A O 1
ATOM 1002 N N . ASP A 1 121 ? -1.156 -20.799 -1.416 1.00 43.84 121 ASP A N 1
ATOM 1003 C CA . ASP A 1 121 ? -1.148 -22.235 -1.754 1.00 43.84 121 ASP A CA 1
ATOM 1004 C C . ASP A 1 121 ? -1.126 -23.153 -0.512 1.00 43.84 121 ASP A C 1
ATOM 1006 O O . ASP A 1 121 ? -1.472 -24.334 -0.589 1.00 43.84 121 ASP A O 1
ATOM 1010 N N . SER A 1 122 ? -0.722 -22.636 0.654 1.00 44.16 122 SER A N 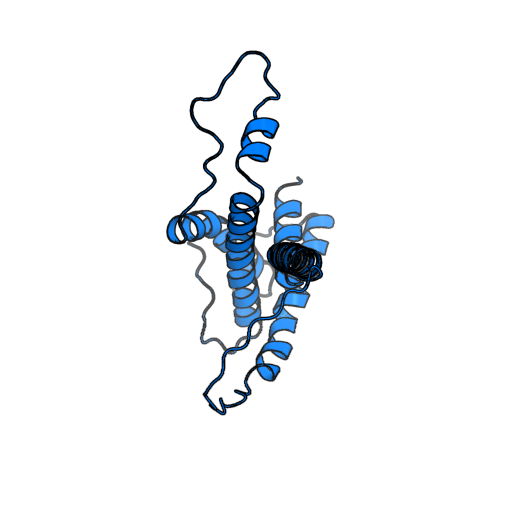1
ATOM 1011 C CA . SER A 1 122 ? -0.610 -23.425 1.891 1.00 44.16 122 SER A CA 1
ATOM 1012 C C . SER A 1 122 ? -1.827 -23.328 2.821 1.00 44.16 122 SER A C 1
ATOM 1014 O O . SER A 1 122 ? -1.993 -24.188 3.691 1.00 44.16 122 SER A O 1
ATOM 1016 N N . GLU A 1 123 ? -2.719 -22.354 2.606 1.00 44.28 123 GLU A N 1
ATOM 1017 C CA . GLU A 1 123 ? -3.918 -22.134 3.432 1.00 44.28 123 GLU A CA 1
ATOM 1018 C C . GLU A 1 123 ? -5.169 -22.875 2.892 1.00 44.28 123 GLU A C 1
ATOM 1020 O O . GLU A 1 123 ? -6.156 -23.063 3.609 1.00 44.28 123 GLU A O 1
ATOM 1025 N N . GLN A 1 124 ? -5.132 -23.391 1.655 1.00 33.84 124 GLN A N 1
ATOM 1026 C CA . GLN A 1 124 ? -6.2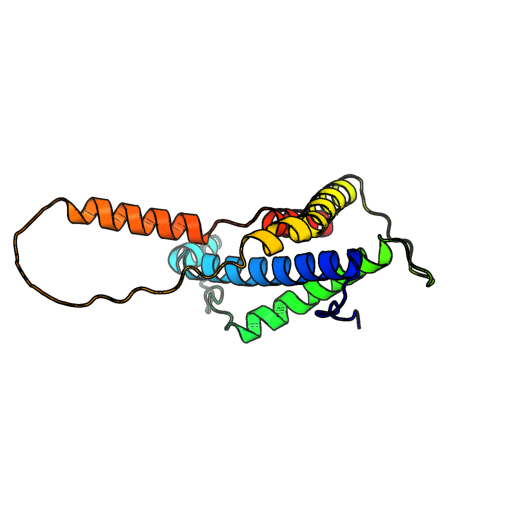27 -24.161 1.046 1.00 33.84 124 GLN A CA 1
ATOM 1027 C C . GLN A 1 124 ? -6.217 -25.645 1.460 1.00 33.84 124 GLN A C 1
ATOM 1029 O O . GLN A 1 124 ? -6.050 -26.558 0.650 1.00 33.84 124 GLN A O 1
ATOM 1034 N N . ARG A 1 125 ? -6.461 -25.933 2.742 1.00 29.83 125 ARG A N 1
ATOM 1035 C CA . ARG A 1 125 ? -6.919 -27.267 3.166 1.00 29.83 125 ARG A CA 1
ATOM 1036 C C . ARG A 1 125 ? -8.067 -27.115 4.163 1.00 29.83 125 ARG A C 1
ATOM 1038 O O . ARG A 1 125 ? -7.813 -26.830 5.333 1.00 29.83 125 ARG A O 1
ATOM 1045 N N . PRO A 1 126 ? -9.333 -27.322 3.753 1.00 33.81 126 PRO A N 1
ATOM 1046 C CA . PRO A 1 126 ? -10.449 -27.209 4.674 1.00 33.81 126 PRO A CA 1
ATOM 1047 C C . PRO A 1 126 ? -10.352 -28.355 5.684 1.00 33.81 126 PRO A C 1
ATOM 1049 O O . PRO A 1 126 ? -10.502 -29.528 5.338 1.00 33.81 126 PRO A O 1
ATOM 1052 N N . ARG A 1 127 ? -10.087 -28.030 6.955 1.00 31.33 127 ARG A N 1
ATOM 1053 C CA . ARG A 1 127 ? -10.384 -28.947 8.057 1.00 31.33 127 ARG A CA 1
ATOM 1054 C C . ARG A 1 127 ? -11.897 -28.987 8.200 1.00 31.33 127 ARG A C 1
ATOM 1056 O O . ARG A 1 127 ? -12.519 -28.062 8.712 1.00 31.33 127 ARG A O 1
ATOM 1063 N N . SER A 1 128 ? -12.456 -30.059 7.657 1.00 33.69 128 SER A N 1
ATOM 1064 C CA . SER A 1 128 ? -13.857 -30.425 7.734 1.00 33.69 128 SER A CA 1
ATOM 1065 C C . SER A 1 128 ? -14.377 -30.308 9.164 1.00 33.69 128 SER A C 1
ATOM 1067 O O . SER A 1 128 ? -13.758 -30.780 10.117 1.00 33.69 128 SER A O 1
ATOM 1069 N N . GLN A 1 129 ? -15.537 -29.671 9.268 1.00 36.50 129 GLN A N 1
ATOM 1070 C CA . GLN A 1 129 ? -16.399 -29.657 10.436 1.00 36.50 129 GLN A CA 1
ATOM 1071 C C . GLN A 1 129 ? -16.651 -31.094 10.910 1.00 36.50 129 GLN A C 1
ATOM 1073 O O . GLN A 1 129 ? -17.064 -31.944 10.124 1.00 36.50 129 GLN A O 1
ATOM 1078 N N . SER A 1 130 ? -16.452 -31.345 12.201 1.00 29.75 130 SER A N 1
ATOM 1079 C CA . SER A 1 130 ? -17.158 -32.413 12.901 1.00 29.75 130 SER A CA 1
ATOM 1080 C C . SER A 1 130 ? -18.022 -31.750 13.958 1.00 29.75 130 SER A C 1
ATOM 1082 O O . SER A 1 130 ? -17.527 -31.278 14.979 1.00 29.75 130 SER A O 1
ATOM 1084 N N . SER A 1 131 ? -19.312 -31.678 13.655 1.00 42.00 131 SER A N 1
ATOM 1085 C CA . SER A 1 131 ? -20.378 -31.347 14.588 1.00 42.00 131 SER A CA 1
ATOM 1086 C C . SER A 1 131 ? -20.388 -32.323 15.763 1.00 42.00 131 SER A C 1
ATOM 1088 O O . SER A 1 131 ? -20.347 -33.532 15.546 1.00 42.00 131 SER A O 1
ATOM 1090 N N . GLN A 1 132 ? -20.539 -31.805 16.979 1.00 30.84 132 GLN A N 1
ATOM 1091 C CA . GLN A 1 132 ? -21.274 -32.487 18.043 1.00 30.84 132 GLN A CA 1
ATOM 1092 C C . GLN A 1 132 ? -21.794 -31.454 19.055 1.00 30.84 132 GLN A C 1
ATOM 1094 O O . GLN A 1 132 ? -21.033 -30.769 19.731 1.00 30.84 132 GLN A O 1
ATOM 1099 N N . SER A 1 133 ? -23.116 -31.318 19.056 1.00 34.16 133 SER A N 1
ATOM 1100 C CA . SER A 1 133 ? -24.000 -30.787 20.102 1.00 34.16 133 SER A CA 1
ATOM 1101 C C . SER A 1 133 ? -24.113 -31.846 21.239 1.00 34.16 133 SER A C 1
ATOM 1103 O O . SER A 1 133 ? -23.749 -32.991 20.984 1.00 34.16 133 SER A O 1
ATOM 1105 N N . GLU A 1 134 ? -24.534 -31.648 22.499 1.00 37.81 134 GLU A N 1
ATOM 1106 C CA . GLU A 1 134 ? -25.450 -30.738 23.222 1.00 37.81 134 GLU A CA 1
ATOM 1107 C C . GLU A 1 134 ? -25.148 -30.769 24.753 1.00 37.81 134 GLU A C 1
ATOM 1109 O O . GLU A 1 134 ? -24.547 -31.737 25.210 1.00 37.81 134 GLU A O 1
ATOM 1114 N N . HIS A 1 135 ? -25.706 -29.793 25.505 1.00 34.16 135 HIS A N 1
ATOM 1115 C CA . HIS A 1 135 ? -26.045 -29.779 26.961 1.00 34.16 135 HIS A CA 1
ATOM 1116 C C . HIS A 1 135 ? -24.879 -29.821 27.985 1.00 34.16 135 HIS A C 1
ATOM 1118 O O . HIS A 1 135 ? -23.850 -30.424 27.732 1.00 34.16 135 HIS A O 1
ATOM 1124 N N . ASP A 1 136 ? -24.909 -29.180 29.161 1.00 34.94 136 ASP A N 1
ATOM 1125 C CA . ASP A 1 136 ? -26.005 -28.839 30.083 1.00 34.94 136 ASP A CA 1
ATOM 1126 C C . ASP A 1 136 ? -25.581 -27.674 31.019 1.00 34.94 136 ASP A C 1
ATOM 1128 O O . ASP A 1 136 ? -24.388 -27.397 31.175 1.00 34.94 136 ASP A O 1
ATOM 1132 N N . GLU A 1 137 ? -26.554 -26.998 31.629 1.00 46.97 137 GLU A N 1
ATOM 1133 C CA . GLU A 1 137 ? -26.381 -25.893 32.583 1.00 46.97 137 GLU A CA 1
ATOM 1134 C C . GLU A 1 137 ? -25.785 -26.371 33.920 1.00 46.97 137 GLU A C 1
ATOM 1136 O O . GLU A 1 137 ? -26.241 -27.363 34.477 1.00 46.97 137 GLU A O 1
ATOM 1141 N N . HIS A 1 138 ? -24.837 -25.620 34.495 1.00 37.25 138 HIS A N 1
ATOM 1142 C CA . HIS A 1 138 ? -24.787 -25.433 35.948 1.00 37.25 138 HIS A CA 1
ATOM 1143 C C . HIS A 1 138 ? -24.015 -24.164 36.344 1.00 37.25 138 HIS A C 1
ATOM 1145 O O . HIS A 1 138 ? -22.876 -23.930 35.946 1.00 37.25 138 HIS A O 1
ATOM 1151 N N . ASP A 1 139 ? -24.729 -23.361 37.122 1.00 51.88 139 ASP A N 1
ATOM 1152 C CA . ASP A 1 139 ? -24.357 -22.180 37.892 1.00 51.88 139 ASP A CA 1
ATOM 1153 C C . ASP A 1 139 ? -23.279 -22.497 38.943 1.00 51.88 139 ASP A C 1
ATOM 1155 O O . ASP A 1 139 ? -23.440 -23.461 39.686 1.00 51.88 139 ASP A O 1
ATOM 1159 N N . GLU A 1 140 ? -22.216 -21.689 39.015 1.00 41.41 140 GLU A N 1
ATOM 1160 C CA . GLU A 1 140 ? -21.504 -21.371 40.260 1.00 41.41 140 GLU A CA 1
ATOM 1161 C C . GLU A 1 140 ? -20.590 -20.145 40.052 1.00 41.41 140 GLU A C 1
ATOM 1163 O O . GLU A 1 140 ? -19.811 -20.051 39.103 1.00 41.41 140 GLU A O 1
ATOM 1168 N N . HIS A 1 141 ? -20.748 -19.171 40.947 1.00 50.84 141 HIS A N 1
ATOM 1169 C CA . HIS A 1 141 ? -19.998 -17.922 41.054 1.00 50.84 141 HIS A CA 1
ATOM 1170 C C . HIS A 1 141 ? -18.475 -18.095 40.912 1.00 50.84 141 HIS A C 1
ATOM 1172 O O . HIS A 1 141 ? -17.872 -18.806 41.712 1.00 50.84 141 HIS A O 1
ATOM 1178 N N . ASP A 1 142 ? -17.830 -17.328 40.021 1.00 47.75 142 ASP A N 1
ATOM 1179 C CA . ASP A 1 142 ? -16.387 -17.088 40.126 1.00 47.75 142 ASP A CA 1
ATOM 1180 C C . ASP A 1 142 ? -16.005 -15.643 39.753 1.00 47.75 142 ASP A C 1
ATOM 1182 O O . ASP A 1 142 ? -16.272 -15.135 38.661 1.00 47.75 142 ASP A O 1
ATOM 1186 N N . GLU A 1 143 ? -15.362 -14.965 40.700 1.00 51.22 143 GLU A N 1
ATOM 1187 C CA . GLU A 1 143 ? -14.947 -13.554 40.682 1.00 51.22 143 GLU A CA 1
ATOM 1188 C C . GLU A 1 143 ? -13.724 -13.315 39.758 1.00 51.22 143 GLU A C 1
ATOM 1190 O O . GLU A 1 143 ? -13.124 -12.239 39.744 1.00 51.22 143 GLU A O 1
ATOM 1195 N N . HIS A 1 144 ? -13.363 -14.317 38.946 1.00 51.06 144 HIS A N 1
ATOM 1196 C CA . HIS A 1 144 ? -12.236 -14.321 38.010 1.00 51.06 144 HIS A CA 1
ATOM 1197 C C . HIS A 1 144 ? -12.577 -13.854 36.572 1.00 51.06 144 HIS A C 1
ATOM 1199 O O . HIS A 1 144 ? -11.664 -13.505 35.812 1.00 51.06 144 HIS A O 1
ATOM 1205 N N . ASP A 1 145 ? -13.860 -13.755 36.196 1.00 56.38 145 ASP A N 1
ATOM 1206 C CA . ASP A 1 145 ? -14.318 -13.498 34.809 1.00 56.38 145 ASP A CA 1
ATOM 1207 C C . ASP A 1 145 ? -14.028 -12.071 34.286 1.00 56.38 145 ASP A C 1
ATOM 1209 O O . ASP A 1 145 ? -13.788 -11.848 33.095 1.00 56.38 145 ASP A O 1
ATOM 1213 N N . ILE A 1 146 ? -13.965 -11.069 35.171 1.00 58.84 146 ILE A N 1
ATOM 1214 C CA . ILE A 1 146 ? -13.772 -9.666 34.756 1.00 58.84 146 ILE A CA 1
ATOM 1215 C C . ILE A 1 146 ? -12.393 -9.467 34.109 1.00 58.84 146 ILE A C 1
ATOM 1217 O O . ILE A 1 146 ? -12.262 -8.753 33.108 1.00 58.84 146 ILE A O 1
ATOM 1221 N N . THR A 1 147 ? -11.363 -10.119 34.654 1.00 61.19 147 THR A N 1
ATOM 1222 C CA . THR A 1 147 ? -9.986 -9.999 34.151 1.00 61.19 147 THR A CA 1
ATOM 1223 C C . THR A 1 147 ? -9.813 -10.678 32.794 1.00 61.19 147 THR A C 1
ATOM 1225 O O . THR A 1 147 ? -9.165 -10.120 31.907 1.00 61.19 147 THR A O 1
ATOM 1228 N N . ASP A 1 148 ? -10.468 -11.819 32.586 1.00 62.72 148 ASP A N 1
ATOM 1229 C CA . ASP A 1 148 ? -10.404 -12.582 31.342 1.00 62.72 148 ASP A CA 1
ATOM 1230 C C . ASP A 1 148 ? -11.203 -11.906 30.222 1.00 62.72 148 ASP A C 1
ATOM 1232 O O . ASP A 1 148 ? -10.739 -11.812 29.081 1.00 62.72 148 ASP A O 1
ATOM 1236 N N . ARG A 1 149 ? -12.361 -11.322 30.545 1.00 65.19 149 ARG A N 1
ATOM 1237 C CA . ARG A 1 149 ? -13.139 -10.502 29.609 1.00 65.19 149 ARG A CA 1
ATOM 1238 C C . ARG A 1 149 ? -12.401 -9.228 29.202 1.00 65.19 149 ARG A C 1
ATOM 1240 O O . ARG A 1 149 ? -12.391 -8.886 28.017 1.00 65.19 149 ARG A O 1
ATOM 1247 N N . ALA A 1 150 ? -11.759 -8.543 30.148 1.00 63.91 150 ALA A N 1
ATOM 1248 C CA . ALA A 1 150 ? -10.940 -7.367 29.859 1.00 63.91 150 ALA A CA 1
ATOM 1249 C C . ALA A 1 150 ? -9.734 -7.728 28.979 1.00 63.91 150 ALA A C 1
ATOM 1251 O O . ALA A 1 150 ? -9.459 -7.040 27.996 1.00 63.91 150 ALA A O 1
ATOM 1252 N N . ARG A 1 151 ? -9.071 -8.854 29.268 1.00 65.81 151 ARG A N 1
ATOM 1253 C CA . ARG A 1 151 ? -7.938 -9.358 28.485 1.00 65.81 151 ARG A CA 1
ATOM 1254 C C . ARG A 1 151 ? -8.354 -9.768 27.075 1.00 65.81 151 ARG A C 1
ATOM 1256 O O . ARG A 1 151 ? -7.695 -9.372 26.124 1.00 65.81 151 ARG A O 1
ATOM 1263 N N . ARG A 1 152 ? -9.487 -10.458 26.909 1.00 64.62 152 ARG A N 1
ATOM 1264 C CA . ARG A 1 152 ? -10.069 -10.781 25.591 1.00 64.62 152 ARG A CA 1
ATOM 1265 C C . ARG A 1 152 ? -10.484 -9.530 24.821 1.00 64.62 152 ARG A C 1
ATOM 1267 O O . ARG A 1 152 ? -10.293 -9.479 23.612 1.00 64.62 152 ARG A O 1
ATOM 1274 N N . SER A 1 153 ? -11.024 -8.516 25.496 1.00 63.19 153 SER A N 1
ATOM 1275 C CA . SER A 1 153 ? -11.354 -7.228 24.875 1.00 63.19 153 SER A CA 1
ATOM 1276 C C . SER A 1 153 ? -10.102 -6.485 24.404 1.00 63.19 153 SER A C 1
ATOM 1278 O O . SER A 1 153 ? -10.097 -5.958 23.294 1.00 63.19 153 SER A O 1
ATOM 1280 N N . ALA A 1 154 ? -9.043 -6.465 25.216 1.00 61.56 154 ALA A N 1
ATOM 1281 C CA . ALA A 1 154 ? -7.758 -5.869 24.860 1.00 61.56 154 ALA A CA 1
ATOM 1282 C C . ALA A 1 154 ? -7.092 -6.627 23.701 1.00 61.56 154 ALA A C 1
ATOM 1284 O O . ALA A 1 154 ? -6.716 -6.006 22.715 1.00 61.56 154 ALA A O 1
ATOM 1285 N N . GLN A 1 155 ? -7.062 -7.961 23.761 1.00 60.59 155 GLN A N 1
ATOM 1286 C CA . GLN A 1 155 ? -6.537 -8.831 22.705 1.00 60.59 155 GLN A CA 1
ATOM 1287 C C . GLN A 1 155 ? -7.286 -8.625 21.384 1.00 60.59 155 GLN A C 1
ATOM 1289 O O . GLN A 1 155 ? -6.676 -8.407 20.344 1.00 60.59 155 GLN A O 1
ATOM 1294 N N . ARG A 1 156 ? -8.626 -8.613 21.432 1.00 62.34 156 ARG A N 1
ATOM 1295 C CA . ARG A 1 156 ? -9.465 -8.348 20.258 1.00 62.34 156 ARG A CA 1
ATOM 1296 C C . ARG A 1 156 ? -9.140 -6.979 19.678 1.00 62.34 156 ARG A C 1
ATOM 1298 O O . ARG A 1 156 ? -9.029 -6.855 18.464 1.00 62.34 156 ARG A O 1
ATOM 1305 N N . SER A 1 157 ? -8.979 -5.974 20.539 1.00 61.88 157 SER A N 1
ATOM 1306 C CA . SER A 1 157 ? -8.586 -4.629 20.134 1.00 61.88 157 SER A CA 1
ATOM 1307 C C . SER A 1 157 ? -7.205 -4.613 19.474 1.00 61.88 157 SER A C 1
ATOM 1309 O O . SER A 1 157 ? -7.061 -3.978 18.442 1.00 61.88 157 SER A O 1
ATOM 1311 N N . GLU A 1 158 ? -6.206 -5.320 20.001 1.00 64.06 158 GLU A N 1
ATOM 1312 C CA . GLU A 1 158 ? -4.874 -5.407 19.386 1.00 64.06 158 GLU A CA 1
ATOM 1313 C C . GLU A 1 158 ? -4.901 -6.109 18.022 1.00 64.06 158 GLU A C 1
ATOM 1315 O O . GLU A 1 158 ? -4.312 -5.609 17.063 1.00 64.06 158 GLU A O 1
ATOM 1320 N N . ASP A 1 159 ? -5.641 -7.213 17.901 1.00 66.75 159 ASP A N 1
ATOM 1321 C CA . ASP A 1 159 ? -5.802 -7.937 16.634 1.00 66.75 159 ASP A CA 1
ATOM 1322 C C . ASP A 1 159 ? -6.537 -7.091 15.579 1.00 66.75 159 ASP A C 1
ATOM 1324 O O . ASP A 1 159 ? -6.266 -7.196 14.384 1.00 66.75 159 ASP A O 1
ATOM 1328 N N . LEU A 1 160 ? -7.429 -6.198 16.016 1.00 66.12 160 LEU A N 1
ATOM 1329 C CA . LEU A 1 160 ? -8.141 -5.245 15.162 1.00 66.12 160 LEU A CA 1
ATOM 1330 C C . LEU A 1 160 ? -7.227 -4.181 14.535 1.00 66.12 160 LEU A C 1
ATOM 1332 O O . LEU A 1 160 ? -7.537 -3.696 13.445 1.00 66.12 160 LEU A O 1
ATOM 1336 N N . PHE A 1 161 ? -6.121 -3.824 15.196 1.00 72.06 161 PHE A N 1
ATOM 1337 C CA . PHE A 1 161 ? -5.157 -2.820 14.718 1.00 72.06 161 PHE A CA 1
ATOM 1338 C C . PHE A 1 161 ? -3.999 -3.425 13.917 1.00 72.06 161 PHE A C 1
ATOM 1340 O O . PHE A 1 161 ? -3.134 -2.694 13.424 1.00 72.06 161 PHE A O 1
ATOM 1347 N N . ARG A 1 162 ? -3.935 -4.753 13.803 1.00 84.38 162 ARG A N 1
ATOM 1348 C CA . ARG A 1 162 ? -2.760 -5.432 13.270 1.00 84.38 162 ARG A CA 1
ATOM 1349 C C . ARG A 1 162 ? -2.818 -5.518 11.748 1.00 84.38 162 ARG A C 1
ATOM 1351 O O . ARG A 1 162 ? -3.608 -6.264 11.182 1.00 84.38 162 ARG A O 1
ATOM 1358 N N . LEU A 1 163 ? -1.937 -4.771 11.087 1.00 89.62 163 LEU A N 1
ATOM 1359 C CA . LEU A 1 163 ? -1.720 -4.893 9.647 1.00 89.62 163 LEU A CA 1
ATOM 1360 C C . LEU A 1 163 ? -0.868 -6.128 9.341 1.00 89.62 163 LEU A C 1
ATOM 1362 O O . LEU A 1 163 ? 0.124 -6.406 10.023 1.00 89.62 163 LEU A O 1
ATOM 1366 N N . SER A 1 164 ? -1.222 -6.842 8.275 1.00 92.44 164 SER A N 1
ATOM 1367 C CA . SER A 1 164 ? -0.336 -7.839 7.681 1.00 92.44 164 SER A CA 1
ATOM 1368 C C . SER A 1 164 ? 0.922 -7.161 7.106 1.00 92.44 164 SER A C 1
ATOM 1370 O O . SER A 1 164 ? 0.912 -5.955 6.834 1.00 92.44 164 SER A O 1
ATOM 1372 N N . PRO A 1 165 ? 2.021 -7.902 6.869 1.00 94.81 165 PRO A N 1
ATOM 1373 C CA . PRO A 1 165 ? 3.249 -7.307 6.344 1.00 94.81 165 PRO A CA 1
ATOM 1374 C C . PRO A 1 165 ? 3.056 -6.541 5.027 1.00 94.81 165 PRO A C 1
ATOM 1376 O O . PRO A 1 165 ? 3.647 -5.477 4.852 1.00 94.81 165 PRO A O 1
ATOM 1379 N N . ILE A 1 166 ? 2.220 -7.048 4.108 1.00 94.75 166 ILE A N 1
ATOM 1380 C CA . ILE A 1 166 ? 1.948 -6.368 2.831 1.00 94.75 166 ILE A CA 1
ATOM 1381 C C . ILE A 1 166 ? 1.096 -5.112 3.030 1.00 94.75 166 ILE A C 1
ATOM 1383 O O . ILE A 1 166 ? 1.366 -4.097 2.398 1.00 94.75 166 ILE A O 1
ATOM 1387 N N . GLN A 1 167 ? 0.120 -5.147 3.942 1.00 95.00 167 GLN A N 1
ATOM 1388 C CA . GLN A 1 167 ? -0.723 -3.996 4.269 1.00 95.00 167 GLN A CA 1
ATOM 1389 C C . GLN A 1 167 ? 0.118 -2.869 4.886 1.00 95.00 167 GLN A C 1
ATOM 1391 O O . GLN A 1 167 ? 0.004 -1.717 4.469 1.00 95.00 167 GLN A O 1
ATOM 1396 N N . ALA A 1 168 ? 1.021 -3.202 5.815 1.00 95.44 168 ALA A N 1
ATOM 1397 C CA . ALA A 1 168 ? 1.953 -2.245 6.409 1.00 95.44 168 ALA A CA 1
ATOM 1398 C C . ALA A 1 168 ? 2.896 -1.638 5.356 1.00 95.44 168 ALA A C 1
ATOM 1400 O O . ALA A 1 168 ? 2.981 -0.419 5.239 1.00 95.44 168 ALA A O 1
ATOM 1401 N N . ALA A 1 169 ? 3.525 -2.470 4.517 1.00 96.88 169 ALA A N 1
ATOM 1402 C CA . ALA A 1 169 ? 4.393 -1.984 3.442 1.00 96.88 169 ALA A CA 1
ATOM 1403 C C . ALA A 1 169 ? 3.637 -1.130 2.406 1.00 96.88 169 ALA A C 1
ATOM 1405 O O . ALA A 1 169 ? 4.205 -0.201 1.830 1.00 96.88 169 ALA A O 1
ATOM 1406 N N . CYS A 1 170 ? 2.355 -1.431 2.172 1.00 96.19 170 CYS A N 1
ATOM 1407 C CA . CYS A 1 170 ? 1.497 -0.644 1.297 1.00 96.19 170 CYS A CA 1
ATOM 1408 C C . CYS A 1 170 ? 1.243 0.748 1.886 1.00 96.19 170 CYS A C 1
ATOM 1410 O O . CYS A 1 170 ? 1.371 1.745 1.175 1.00 96.19 170 CYS A O 1
ATOM 1412 N N . LEU A 1 171 ? 0.937 0.823 3.184 1.00 96.06 171 LEU A N 1
ATOM 1413 C CA . LEU A 1 171 ? 0.761 2.087 3.893 1.00 96.06 171 LEU A CA 1
ATOM 1414 C C . LEU A 1 171 ? 2.061 2.907 3.927 1.00 96.06 171 LEU A C 1
ATOM 1416 O O . LEU A 1 171 ? 2.026 4.094 3.609 1.00 96.06 171 LEU A O 1
ATOM 1420 N N . ASP A 1 172 ? 3.200 2.279 4.229 1.00 97.25 172 ASP A N 1
ATOM 1421 C CA . ASP A 1 172 ? 4.516 2.933 4.232 1.00 97.25 172 ASP A CA 1
ATOM 1422 C C . ASP A 1 172 ? 4.836 3.558 2.870 1.00 97.25 172 ASP A C 1
ATOM 1424 O O . ASP A 1 172 ? 5.292 4.700 2.786 1.00 97.25 172 ASP A O 1
ATOM 1428 N N . PHE A 1 173 ? 4.557 2.842 1.778 1.00 97.12 173 PHE A N 1
ATOM 1429 C CA . PHE A 1 173 ? 4.754 3.387 0.440 1.00 97.12 173 PHE A CA 1
ATOM 1430 C C . PHE A 1 173 ? 3.819 4.569 0.152 1.00 97.12 173 PHE A C 1
ATOM 1432 O O . PHE A 1 173 ? 4.282 5.587 -0.361 1.00 97.12 173 PHE A O 1
ATOM 1439 N N . CYS A 1 174 ? 2.539 4.487 0.530 1.00 95.62 174 CYS A N 1
ATOM 1440 C CA . CYS A 1 174 ? 1.609 5.614 0.409 1.00 95.62 174 CYS A CA 1
ATOM 1441 C C . 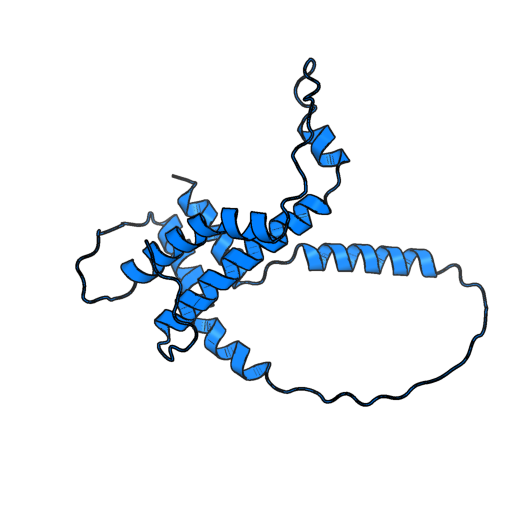CYS A 1 174 ? 2.086 6.847 1.196 1.00 95.62 174 CYS A C 1
ATOM 1443 O O . CYS A 1 174 ? 2.006 7.962 0.684 1.00 95.62 174 CYS A O 1
ATOM 1445 N N . ILE A 1 175 ? 2.629 6.659 2.402 1.00 95.12 175 ILE A N 1
ATOM 1446 C CA . ILE A 1 175 ? 3.203 7.739 3.217 1.00 95.12 175 ILE A CA 1
ATOM 1447 C C . ILE A 1 175 ? 4.398 8.385 2.499 1.00 95.12 175 ILE A C 1
ATOM 1449 O O . ILE A 1 175 ? 4.469 9.608 2.388 1.00 95.12 175 ILE A O 1
ATOM 1453 N N . GLU A 1 176 ? 5.312 7.587 1.945 1.00 96.12 176 GLU A N 1
ATOM 1454 C CA . GLU A 1 176 ? 6.472 8.100 1.199 1.00 96.12 176 GLU A CA 1
ATOM 1455 C C . GLU A 1 176 ? 6.091 8.808 -0.116 1.00 96.12 176 GLU A C 1
ATOM 1457 O O . GLU A 1 176 ? 6.827 9.674 -0.596 1.00 96.12 176 GLU A O 1
ATOM 1462 N N . LEU A 1 177 ? 4.942 8.482 -0.716 1.00 93.94 177 LEU A N 1
ATOM 1463 C CA . LEU A 1 177 ? 4.414 9.232 -1.863 1.00 93.94 177 LEU A CA 1
ATOM 1464 C C . LEU A 1 177 ? 3.936 10.641 -1.476 1.00 93.94 177 LEU A C 1
ATOM 1466 O O . LEU A 1 177 ? 4.007 11.554 -2.303 1.00 93.94 177 LEU A O 1
ATOM 1470 N N . LEU A 1 178 ? 3.466 10.816 -0.238 1.00 93.12 178 LEU A N 1
ATOM 1471 C CA . LEU A 1 178 ? 2.969 12.092 0.285 1.00 93.12 178 LEU A CA 1
ATOM 1472 C C . LEU A 1 178 ? 4.078 12.961 0.897 1.00 93.12 178 LEU A C 1
ATOM 1474 O O . LEU A 1 178 ? 3.987 14.185 0.842 1.00 93.12 178 LEU A O 1
ATOM 1478 N N . ASN A 1 179 ? 5.131 12.348 1.442 1.00 87.75 179 ASN A N 1
ATOM 1479 C CA . ASN A 1 179 ? 6.259 13.033 2.083 1.00 87.75 179 ASN A CA 1
ATOM 1480 C C . ASN A 1 179 ? 7.301 13.538 1.064 1.00 87.75 179 ASN A C 1
ATOM 1482 O O . ASN A 1 179 ? 8.436 13.051 1.038 1.00 87.75 179 ASN A O 1
ATOM 1486 N N . GLN A 1 180 ? 6.902 14.487 0.211 1.00 69.88 180 GLN A N 1
ATOM 1487 C CA . GLN A 1 180 ? 7.771 15.099 -0.807 1.00 69.88 180 GLN A CA 1
ATOM 1488 C C . GLN A 1 180 ? 8.793 16.078 -0.224 1.00 69.88 180 GLN A C 1
ATOM 1490 O O . GLN A 1 180 ? 8.412 16.894 0.644 1.00 69.88 180 GLN A O 1
#

Foldseek 3Di:
DQDQQDPPDPPLLSQLLNLLLVLLLVLLVLVLLLLVPVDPVVQQVVVPPDVPDDDPDGDPSDDDSVSSCVVSVVVSRVSSLCSQQVDDDDDDDDPDDADPQLVVLVVQLSVVSSCVVVVVVVVPDDPDDDDDDDDDDDDDDDPPVVVVVVVVVVVVSVVSNDRDSNSVSSVSSVVSVVVD

pLDDT: mean 74.51, std 19.48, range [29.75, 97.25]